Protein AF-A0A133YGF3-F1 (afdb_monomer_lite)

Structure (mmCIF, N/CA/C/O backbone):
data_AF-A0A133YGF3-F1
#
_entry.id   AF-A0A133YGF3-F1
#
loop_
_atom_site.group_PDB
_atom_site.id
_atom_site.type_symbol
_atom_site.label_atom_id
_atom_site.label_alt_id
_atom_site.label_comp_id
_atom_site.label_asym_id
_atom_site.label_entity_id
_atom_site.label_seq_id
_atom_site.pdbx_PDB_ins_code
_atom_site.Cartn_x
_atom_site.Cartn_y
_atom_site.Cartn_z
_atom_site.occupancy
_atom_site.B_iso_or_equiv
_atom_site.auth_seq_id
_atom_site.auth_comp_id
_atom_site.auth_asym_id
_atom_site.auth_atom_id
_atom_site.pdbx_PDB_model_num
ATOM 1 N N . MET A 1 1 ? 27.968 2.731 -9.015 1.00 44.19 1 MET A N 1
ATOM 2 C CA . MET A 1 1 ? 26.740 2.560 -8.206 1.00 44.19 1 MET A CA 1
ATOM 3 C C . MET A 1 1 ? 25.570 3.154 -8.977 1.00 44.19 1 MET A C 1
ATOM 5 O O . MET A 1 1 ? 25.590 4.349 -9.241 1.00 44.19 1 MET A O 1
ATOM 9 N N . LYS A 1 2 ? 24.606 2.339 -9.431 1.00 49.47 2 LYS A N 1
ATOM 10 C CA . LYS A 1 2 ? 23.421 2.848 -10.140 1.00 49.47 2 LYS A CA 1
ATOM 11 C C . LYS A 1 2 ? 22.513 3.549 -9.123 1.00 49.47 2 LYS A C 1
ATOM 13 O O . LYS A 1 2 ? 21.924 2.874 -8.287 1.00 49.47 2 LYS A O 1
ATOM 18 N N . LYS A 1 3 ? 22.390 4.878 -9.210 1.00 53.66 3 LYS A N 1
ATOM 19 C CA . LYS A 1 3 ? 21.214 5.608 -8.711 1.00 53.66 3 LYS A CA 1
ATOM 20 C C . LYS A 1 3 ? 20.031 5.132 -9.554 1.00 53.66 3 LYS A C 1
ATOM 22 O O . LYS A 1 3 ? 19.771 5.694 -10.611 1.00 53.66 3 LYS A O 1
ATOM 27 N N . GLN A 1 4 ? 19.411 4.018 -9.192 1.00 56.47 4 GLN A N 1
ATOM 28 C CA . GLN A 1 4 ? 18.205 3.571 -9.879 1.00 56.47 4 GLN A CA 1
ATOM 29 C C . GLN A 1 4 ? 17.100 4.548 -9.486 1.00 56.47 4 GLN A C 1
ATOM 31 O O . GLN A 1 4 ? 16.665 4.502 -8.345 1.00 56.47 4 GLN A O 1
ATOM 36 N N . ASN A 1 5 ? 16.788 5.489 -10.386 1.00 61.03 5 ASN A N 1
ATOM 37 C CA . ASN A 1 5 ? 15.587 6.331 -10.457 1.00 61.03 5 ASN A CA 1
ATOM 38 C C . ASN A 1 5 ? 14.729 6.342 -9.185 1.00 61.03 5 ASN A C 1
ATOM 40 O O . ASN A 1 5 ? 13.612 5.832 -9.176 1.00 61.03 5 ASN A O 1
ATOM 44 N N . LEU A 1 6 ? 15.268 6.896 -8.100 1.00 69.69 6 LEU A N 1
ATOM 45 C CA . LEU A 1 6 ? 14.518 7.020 -6.864 1.00 69.69 6 LEU A CA 1
ATOM 46 C C . LEU A 1 6 ? 13.483 8.115 -7.107 1.00 69.69 6 LEU A C 1
ATOM 48 O O . LEU A 1 6 ? 13.852 9.280 -7.265 1.00 69.69 6 LEU A O 1
ATOM 52 N N . LEU A 1 7 ? 12.211 7.736 -7.203 1.00 70.00 7 LEU A N 1
ATOM 53 C CA . LEU A 1 7 ? 11.115 8.690 -7.293 1.00 70.00 7 LEU A CA 1
ATOM 54 C C . LEU A 1 7 ? 11.041 9.435 -5.961 1.00 70.00 7 LEU A C 1
ATOM 56 O O . LEU A 1 7 ? 10.586 8.904 -4.953 1.00 70.00 7 LEU A O 1
ATOM 60 N N . THR A 1 8 ? 11.566 10.659 -5.944 1.00 80.62 8 THR A N 1
ATOM 61 C CA . THR A 1 8 ? 11.526 11.546 -4.770 1.00 80.62 8 THR A CA 1
ATOM 62 C C . THR A 1 8 ? 10.220 12.330 -4.679 1.00 80.62 8 THR A C 1
ATOM 64 O O . THR A 1 8 ? 10.013 13.071 -3.723 1.00 80.62 8 THR A O 1
ATOM 67 N N . VAL A 1 9 ? 9.362 12.201 -5.689 1.00 85.50 9 VAL A N 1
ATOM 68 C CA . VAL A 1 9 ? 8.040 12.815 -5.777 1.00 85.50 9 VAL A CA 1
ATOM 69 C C . VAL A 1 9 ? 7.025 11.733 -6.117 1.00 85.50 9 VAL A C 1
ATOM 71 O O . VAL A 1 9 ? 7.363 10.751 -6.778 1.00 85.50 9 VAL A O 1
ATOM 74 N N . PHE A 1 10 ? 5.793 11.912 -5.647 1.00 85.81 10 PHE A N 1
ATOM 75 C CA . PHE A 1 10 ? 4.698 11.024 -6.008 1.00 85.81 10 PHE A CA 1
ATOM 76 C C . PHE A 1 10 ? 4.409 11.133 -7.510 1.00 85.81 10 PHE A C 1
ATOM 78 O O . PHE A 1 10 ? 4.280 12.239 -8.037 1.00 85.81 10 PHE A O 1
ATOM 85 N N . ASP A 1 11 ? 4.301 9.986 -8.174 1.00 89.12 11 ASP A N 1
ATOM 86 C CA . ASP A 1 11 ? 3.908 9.870 -9.575 1.00 89.12 11 ASP A CA 1
ATOM 87 C C . ASP A 1 11 ? 2.677 8.965 -9.655 1.00 89.12 11 ASP A C 1
ATOM 89 O O . ASP A 1 11 ? 2.726 7.784 -9.300 1.00 89.12 11 ASP A O 1
ATOM 93 N N . GLU A 1 12 ? 1.564 9.543 -10.100 1.00 89.69 12 GLU A N 1
ATOM 94 C CA . GLU A 1 12 ? 0.272 8.867 -10.184 1.00 89.69 12 GLU A CA 1
ATOM 95 C C . GLU A 1 12 ? 0.293 7.688 -11.162 1.00 89.69 12 GLU A C 1
ATOM 97 O O . GLU A 1 12 ? -0.259 6.633 -10.860 1.00 89.69 12 GLU A O 1
ATOM 102 N N . ASN A 1 13 ? 0.971 7.821 -12.305 1.00 90.00 13 ASN A N 1
ATOM 103 C CA . ASN A 1 13 ? 1.018 6.754 -13.306 1.00 90.00 13 ASN A CA 1
ATOM 104 C C . ASN A 1 13 ? 1.815 5.561 -12.784 1.00 90.00 13 ASN A C 1
ATOM 106 O O . ASN A 1 13 ? 1.421 4.411 -12.981 1.00 90.00 13 ASN A O 1
ATOM 110 N N . VAL A 1 14 ? 2.919 5.834 -12.084 1.00 88.56 14 VAL A N 1
ATOM 111 C CA . VAL A 1 14 ? 3.706 4.779 -11.441 1.00 88.56 14 VAL A CA 1
ATOM 112 C C . VAL A 1 14 ? 2.882 4.108 -10.349 1.00 88.56 14 VAL A C 1
ATOM 114 O O . VAL A 1 14 ? 2.814 2.883 -10.310 1.00 88.56 14 VAL A O 1
ATOM 117 N N . TRP A 1 15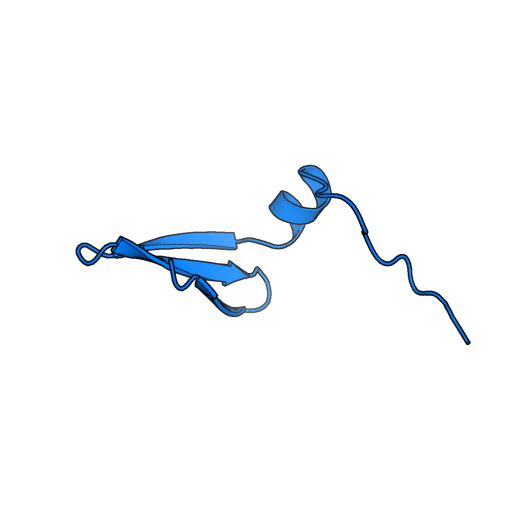 ? 2.194 4.883 -9.511 1.00 87.62 15 TRP A N 1
ATOM 118 C CA . TRP A 1 15 ? 1.327 4.351 -8.463 1.00 87.62 15 TRP A CA 1
ATOM 119 C C . TRP A 1 15 ? 0.228 3.426 -9.009 1.00 87.62 15 TRP A C 1
ATOM 121 O O . TRP A 1 15 ? 0.098 2.291 -8.546 1.00 87.62 15 TRP A O 1
ATOM 131 N N . LEU A 1 16 ? -0.491 3.866 -10.047 1.00 88.12 16 LEU A N 1
ATOM 132 C CA . LEU A 1 16 ? -1.530 3.079 -10.720 1.00 88.12 16 LEU A CA 1
ATOM 133 C C . LEU A 1 16 ? -0.980 1.819 -11.399 1.00 88.12 16 LEU A C 1
ATOM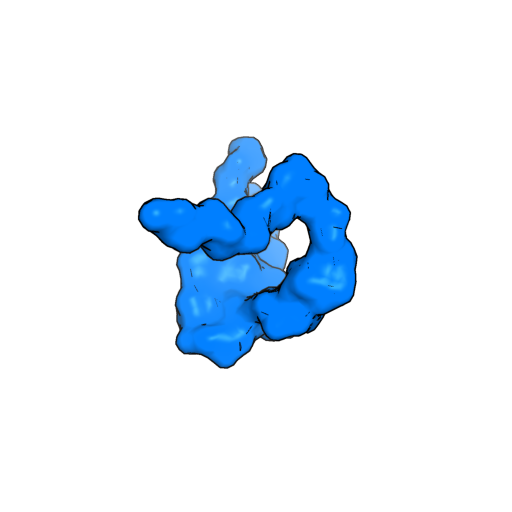 135 O O . LEU A 1 16 ? -1.691 0.830 -11.524 1.00 88.12 16 LEU A O 1
ATOM 139 N N . SER A 1 17 ? 0.285 1.836 -11.826 1.00 91.44 17 SER A N 1
ATOM 140 C CA . SER A 1 17 ? 0.937 0.663 -12.419 1.00 91.44 17 SER A CA 1
ATOM 141 C C . SER A 1 17 ? 1.440 -0.362 -11.399 1.00 91.44 17 SER A C 1
ATOM 143 O O . SER A 1 17 ? 1.860 -1.442 -11.802 1.00 91.44 17 SER A O 1
ATOM 145 N N . MET A 1 18 ? 1.445 -0.034 -10.101 1.00 91.81 18 MET A N 1
ATOM 146 C CA . MET A 1 18 ? 1.962 -0.907 -9.038 1.00 91.81 18 MET A CA 1
ATOM 147 C C . MET A 1 18 ? 0.854 -1.490 -8.155 1.00 91.81 18 MET A C 1
ATOM 149 O O . MET A 1 18 ? 0.968 -2.634 -7.712 1.00 91.81 18 MET A O 1
ATOM 153 N N . VAL A 1 19 ? -0.188 -0.708 -7.861 1.00 93.62 19 VAL A N 1
ATOM 154 C CA .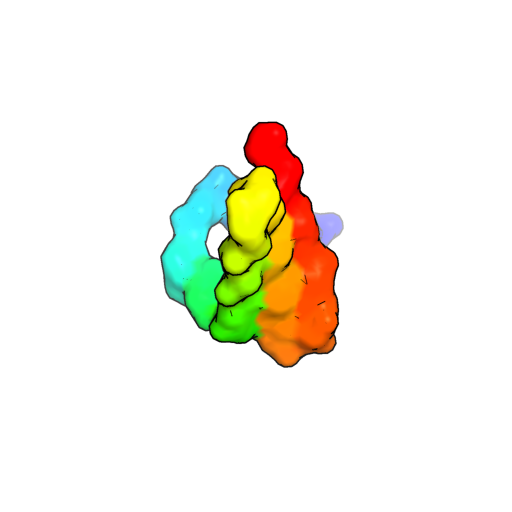 VAL A 1 19 ? -1.278 -1.098 -6.954 1.00 93.62 19 VAL A CA 1
ATOM 155 C C . VAL A 1 19 ? -2.378 -1.823 -7.724 1.00 93.62 19 VAL A C 1
ATOM 157 O O . VAL A 1 19 ? -2.838 -1.332 -8.747 1.00 93.62 19 VAL A O 1
ATOM 160 N N . ASP A 1 20 ? -2.820 -2.967 -7.201 1.00 95.88 20 ASP A N 1
ATOM 161 C CA . ASP A 1 20 ? -3.964 -3.717 -7.729 1.00 95.88 20 ASP A CA 1
ATOM 162 C C . ASP A 1 20 ? -5.270 -3.163 -7.138 1.00 95.88 20 ASP A C 1
ATOM 164 O O . ASP A 1 20 ? -6.111 -2.586 -7.826 1.00 95.88 20 ASP A O 1
ATOM 168 N N . TYR A 1 21 ? -5.400 -3.239 -5.811 1.00 94.81 21 TYR A N 1
ATOM 169 C CA . TYR A 1 21 ? -6.536 -2.687 -5.079 1.00 94.81 21 TYR A CA 1
ATOM 170 C C . TYR A 1 21 ? -6.160 -2.312 -3.642 1.00 94.81 21 TYR A C 1
ATOM 172 O O . TYR A 1 21 ? -5.134 -2.728 -3.096 1.00 94.81 21 TYR A O 1
ATOM 180 N N . LEU A 1 22 ? -7.029 -1.524 -3.009 1.00 93.81 22 LEU A N 1
ATOM 181 C CA . LEU A 1 22 ? -6.944 -1.172 -1.594 1.00 93.81 22 LEU A CA 1
ATOM 182 C C . LEU A 1 22 ? -8.161 -1.708 -0.841 1.00 93.81 22 LEU A C 1
ATOM 184 O O . LEU A 1 22 ? -9.271 -1.736 -1.370 1.00 93.81 22 LEU A O 1
ATOM 188 N N . THR A 1 23 ? -7.950 -2.119 0.405 1.00 95.00 23 THR A N 1
ATOM 189 C CA . THR A 1 23 ? -9.015 -2.544 1.318 1.00 95.00 23 THR A CA 1
ATOM 190 C C . THR A 1 23 ? -9.080 -1.573 2.486 1.00 95.00 23 THR A C 1
ATOM 192 O O . THR A 1 23 ? -8.085 -1.367 3.178 1.00 95.00 23 THR A O 1
ATOM 195 N N . VAL A 1 24 ? -10.257 -0.980 2.702 1.00 94.38 24 VAL A N 1
ATOM 196 C CA . VAL A 1 24 ? -10.543 -0.139 3.871 1.00 94.38 24 VAL A CA 1
ATOM 197 C C . VAL A 1 24 ? -11.357 -0.958 4.860 1.00 94.38 24 VAL A C 1
ATOM 199 O O . VAL A 1 24 ? -12.459 -1.413 4.552 1.00 94.38 24 VAL A O 1
ATOM 202 N N . HIS A 1 25 ? -10.801 -1.158 6.045 1.00 92.94 25 HIS A N 1
ATOM 203 C CA . HIS A 1 25 ? -11.449 -1.875 7.130 1.00 92.94 25 HIS A CA 1
ATOM 204 C C . HIS A 1 25 ? -12.302 -0.919 7.977 1.00 92.94 25 HIS A C 1
ATOM 206 O O . HIS A 1 25 ? -12.078 0.291 8.008 1.00 92.94 25 HIS A O 1
ATOM 212 N N . GLN A 1 26 ? -13.298 -1.462 8.682 1.00 93.44 26 GLN A N 1
ATOM 213 C CA . GLN A 1 26 ? -14.217 -0.667 9.513 1.00 93.44 26 GLN A CA 1
ATOM 214 C C . GLN A 1 26 ? -13.519 0.062 10.671 1.00 93.44 26 GLN A C 1
ATOM 216 O O . GLN A 1 26 ? -14.019 1.078 11.142 1.00 93.44 26 GLN A O 1
ATOM 221 N N . ASP A 1 27 ? -12.371 -0.444 11.119 1.00 91.69 27 ASP A N 1
ATOM 222 C CA . ASP A 1 27 ? -11.519 0.158 12.149 1.00 91.69 27 ASP A CA 1
ATOM 223 C C . ASP A 1 27 ? -10.621 1.288 11.609 1.00 91.69 27 ASP A C 1
ATOM 225 O O . ASP A 1 27 ? -9.827 1.858 12.354 1.00 91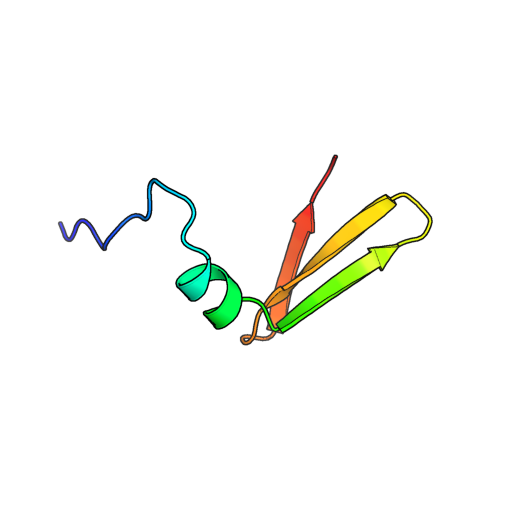.69 27 ASP A O 1
ATOM 229 N N . GLY A 1 28 ? -10.747 1.629 10.323 1.00 89.00 28 GLY A N 1
ATOM 230 C CA . GLY A 1 28 ? -9.958 2.666 9.666 1.00 89.00 28 GLY A CA 1
ATOM 231 C C . GLY A 1 28 ? -8.606 2.186 9.142 1.00 89.00 28 GLY A C 1
ATOM 232 O O . GLY A 1 28 ? -7.874 2.987 8.559 1.00 89.00 28 GLY A O 1
ATOM 233 N N . LYS A 1 29 ? -8.268 0.899 9.292 1.00 92.56 29 LYS A N 1
ATOM 234 C CA . LYS A 1 29 ? -7.064 0.329 8.685 1.00 92.56 29 LYS A CA 1
ATOM 235 C C . LYS A 1 29 ? -7.182 0.340 7.160 1.00 92.56 29 LYS A C 1
ATOM 237 O O . LYS A 1 29 ? -8.214 -0.036 6.599 1.00 92.56 29 LYS A O 1
ATOM 242 N N . VAL A 1 30 ? -6.087 0.706 6.493 1.00 94.75 30 VAL A N 1
ATOM 243 C CA . VAL A 1 30 ? -5.955 0.629 5.033 1.00 94.75 30 VAL A CA 1
ATOM 244 C C . VAL A 1 30 ? -4.852 -0.361 4.676 1.00 94.75 30 VAL A C 1
ATOM 246 O O . VAL A 1 30 ? -3.711 -0.223 5.117 1.00 94.75 30 VAL A O 1
ATOM 249 N N . GLU A 1 31 ? -5.196 -1.361 3.869 1.00 95.69 31 GLU A N 1
ATOM 250 C CA . GLU A 1 31 ? -4.254 -2.327 3.300 1.00 95.69 31 GLU A CA 1
ATOM 251 C C . GLU A 1 31 ? -4.163 -2.126 1.785 1.00 95.69 31 GLU A C 1
ATOM 253 O O . GLU A 1 31 ? -5.177 -2.141 1.085 1.00 95.69 31 GLU A O 1
ATOM 258 N N . PHE A 1 32 ? -2.944 -1.963 1.277 1.00 95.19 32 PHE A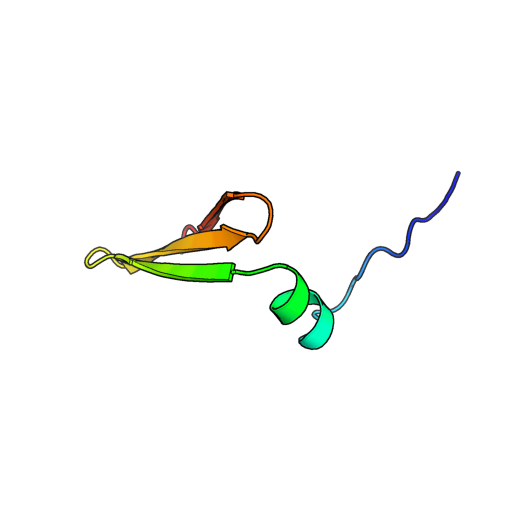 N 1
ATOM 259 C CA . PHE A 1 32 ? -2.656 -1.949 -0.153 1.00 95.19 32 PHE A CA 1
ATOM 260 C C . PHE A 1 32 ? -2.240 -3.346 -0.596 1.00 95.19 32 PHE A C 1
ATOM 262 O O . PHE A 1 32 ? -1.378 -3.961 0.035 1.00 95.19 32 PHE A O 1
ATOM 269 N N . THR A 1 33 ? -2.827 -3.822 -1.691 1.00 96.19 33 THR A N 1
ATOM 270 C CA . THR A 1 33 ? -2.385 -5.021 -2.406 1.00 96.19 33 THR A CA 1
ATOM 271 C C . THR A 1 33 ? -1.767 -4.592 -3.733 1.00 96.19 33 THR A C 1
ATOM 273 O O . THR A 1 33 ? -2.379 -3.844 -4.497 1.00 96.19 33 THR A O 1
ATOM 276 N N . PHE A 1 34 ? -0.538 -5.031 -3.990 1.00 96.00 34 PHE A N 1
ATOM 277 C CA . PHE A 1 34 ? 0.190 -4.746 -5.225 1.00 96.00 34 PHE A CA 1
ATOM 278 C C . PHE A 1 34 ? -0.030 -5.852 -6.260 1.00 96.00 34 PHE A C 1
ATOM 280 O O . PHE A 1 34 ? -0.415 -6.969 -5.915 1.00 96.00 34 PHE A O 1
ATOM 287 N N . LEU A 1 35 ? 0.259 -5.558 -7.529 1.00 95.31 35 LEU A N 1
ATOM 288 C CA . LEU A 1 35 ? 0.090 -6.513 -8.636 1.00 95.31 35 LEU A CA 1
ATOM 289 C C . LEU A 1 35 ? 0.943 -7.786 -8.495 1.00 95.31 35 LEU A C 1
ATOM 291 O O . LEU A 1 35 ? 0.629 -8.809 -9.098 1.00 95.31 35 LEU A O 1
ATOM 295 N N . ASP A 1 36 ? 2.021 -7.741 -7.710 1.00 94.88 36 ASP A N 1
ATOM 296 C CA . ASP A 1 36 ? 2.854 -8.909 -7.400 1.00 94.88 36 ASP A CA 1
ATOM 297 C C . ASP A 1 36 ? 2.310 -9.759 -6.233 1.00 94.88 36 ASP A C 1
ATOM 299 O O . ASP A 1 36 ? 2.911 -10.767 -5.858 1.00 94.88 36 ASP A O 1
ATOM 303 N N . GLY A 1 37 ? 1.170 -9.363 -5.657 1.00 94.31 37 GLY A N 1
ATOM 304 C CA . GLY A 1 37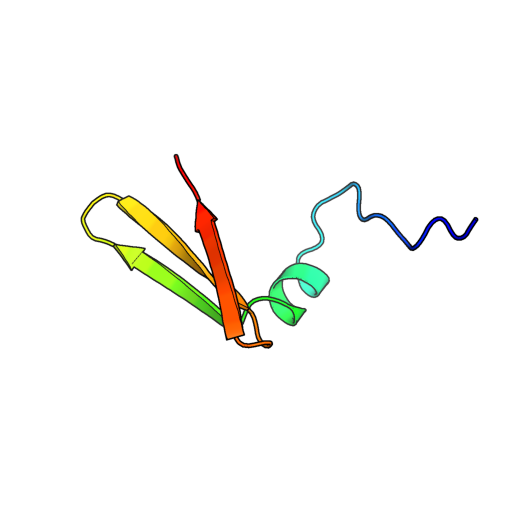 ? 0.531 -10.007 -4.514 1.00 94.31 37 GLY A CA 1
ATOM 305 C C . GLY A 1 37 ? 1.122 -9.618 -3.157 1.00 94.31 37 GLY A C 1
ATOM 306 O O . GLY A 1 37 ? 0.616 -10.075 -2.127 1.00 94.31 37 GLY A O 1
ATOM 307 N N . SER A 1 38 ? 2.167 -8.785 -3.119 1.00 95.56 38 SER A N 1
ATOM 308 C CA . SER A 1 38 ? 2.677 -8.231 -1.867 1.00 95.56 38 SER A CA 1
ATOM 309 C C . SER A 1 38 ? 1.684 -7.234 -1.267 1.00 95.56 38 SER A C 1
ATOM 311 O O . SER A 1 38 ? 0.793 -6.704 -1.940 1.00 95.56 38 SER A O 1
ATOM 313 N N . LYS A 1 39 ? 1.808 -7.009 0.043 1.00 95.38 39 LYS A N 1
ATOM 314 C CA . LYS A 1 39 ? 0.868 -6.194 0.812 1.00 95.38 39 LYS A CA 1
ATOM 315 C C . LYS A 1 39 ? 1.594 -5.255 1.753 1.00 95.38 39 LYS A C 1
ATOM 317 O O . LYS A 1 39 ? 2.592 -5.641 2.362 1.00 95.38 39 LYS A O 1
ATOM 322 N N . THR A 1 40 ? 1.053 -4.052 1.921 1.00 94.31 40 THR A N 1
ATOM 323 C CA . THR A 1 40 ? 1.494 -3.125 2.967 1.00 94.31 40 THR A CA 1
ATOM 324 C C . THR A 1 40 ? 0.307 -2.497 3.681 1.00 94.31 40 THR A C 1
ATOM 326 O O . THR A 1 40 ? -0.718 -2.187 3.078 1.00 94.31 40 THR A O 1
ATOM 329 N N . GLU A 1 41 ? 0.465 -2.296 4.983 1.00 92.75 41 GLU A N 1
ATOM 330 C CA . GLU A 1 41 ? -0.507 -1.623 5.838 1.00 92.75 41 GLU A CA 1
ATOM 331 C C . GLU A 1 41 ? -0.102 -0.160 6.021 1.00 92.75 41 GLU A C 1
ATOM 333 O O . GLU A 1 41 ? 1.070 0.137 6.267 1.00 92.75 41 GLU A O 1
ATOM 338 N N . LEU A 1 42 ? -1.076 0.747 5.940 1.00 86.62 42 LEU A N 1
ATOM 339 C CA . LEU A 1 42 ? -0.907 2.118 6.401 1.00 86.62 42 LEU A CA 1
ATOM 340 C C . LEU A 1 42 ? -1.424 2.225 7.834 1.00 86.62 42 LEU A C 1
ATOM 342 O O . LEU A 1 42 ? -2.600 1.976 8.101 1.00 86.62 42 LEU A O 1
ATOM 346 N N . LYS A 1 43 ? -0.534 2.613 8.746 1.00 70.88 43 LYS A N 1
ATOM 347 C CA . LYS A 1 43 ? -0.909 3.006 10.103 1.00 70.88 43 LYS A CA 1
ATOM 348 C C . LYS A 1 43 ? -1.100 4.517 10.113 1.00 70.88 43 LYS A C 1
ATOM 350 O O . LYS A 1 43 ? -0.131 5.243 9.894 1.00 70.88 43 LYS A O 1
ATOM 355 N N . CYS A 1 44 ? -2.345 4.943 10.292 1.00 59.69 44 CYS A N 1
ATOM 356 C CA . CYS A 1 44 ? -2.718 6.340 10.496 1.00 59.69 44 CYS A CA 1
ATOM 357 C C . CYS A 1 44 ? -2.299 6.816 11.892 1.00 59.69 44 CYS A C 1
ATOM 359 O O . CYS A 1 44 ? -2.394 6.000 12.839 1.00 59.69 44 CYS A O 1
#

Sequence (44 aa):
MKKQNLLTVFDENVWLSMVDYLTVHQDGKVEFTFLDGSKTELKC

pLDDT: mean 85.4, std 14.16, range [44.19, 96.19]

Organism: NCBI:txid3029274

Secondary structure (DSSP, 8-state):
--------S--HHHHHHHEEEEEE-TTS-EEEEETTS-EEEE--

Radius of gyration: 13.09 Å; chains: 1; bounding box: 41×23×26 Å

Foldseek 3Di:
DDPPPDCPDDDPVVVVQFFDDWDQDPVRKIKTATPVRDIDIDDD